Protein AF-A0A970HSN8-F1 (afdb_monomer_lite)

Structure (mmCIF, N/CA/C/O backbone):
data_AF-A0A970HSN8-F1
#
_entry.id   AF-A0A970HSN8-F1
#
loop_
_atom_site.group_PDB
_atom_site.id
_atom_site.type_symbol
_atom_site.label_atom_id
_atom_site.label_alt_id
_atom_site.label_comp_id
_atom_site.label_asym_id
_atom_site.label_entity_id
_atom_site.label_seq_id
_atom_site.pdbx_PDB_ins_code
_atom_site.Cartn_x
_atom_site.Cartn_y
_atom_site.Cartn_z
_atom_site.occupancy
_atom_site.B_iso_or_equiv
_atom_site.auth_seq_id
_atom_site.auth_comp_id
_atom_site.auth_asym_id
_atom_site.auth_atom_id
_atom_site.pdbx_PDB_model_num
ATOM 1 N N . GLU A 1 1 ? 4.667 17.975 -3.256 1.00 88.56 1 GLU A N 1
ATOM 2 C CA . GLU A 1 1 ? 4.090 17.765 -1.903 1.00 88.56 1 GLU A CA 1
ATOM 3 C C . GLU A 1 1 ? 5.202 17.360 -0.934 1.00 88.56 1 GLU A C 1
ATOM 5 O O . GLU A 1 1 ? 6.266 16.979 -1.408 1.00 88.56 1 GLU A O 1
ATOM 10 N N . THR A 1 2 ? 5.005 17.464 0.384 1.00 97.12 2 THR A N 1
ATOM 11 C CA . THR A 1 2 ? 5.980 16.956 1.372 1.00 97.12 2 THR A CA 1
ATOM 12 C C . THR A 1 2 ? 5.805 15.448 1.585 1.00 97.12 2 THR A C 1
ATOM 14 O O . THR A 1 2 ? 4.727 14.904 1.337 1.00 97.12 2 THR A O 1
ATOM 17 N N . HIS A 1 3 ? 6.841 14.769 2.089 1.00 94.12 3 HIS A N 1
ATOM 18 C CA . HIS A 1 3 ? 6.785 13.332 2.402 1.00 94.12 3 HIS A CA 1
ATOM 19 C C . HIS A 1 3 ? 5.695 13.010 3.435 1.00 94.12 3 HIS A C 1
ATOM 21 O O . HIS A 1 3 ? 4.963 12.033 3.294 1.00 94.12 3 HIS A O 1
ATOM 27 N N . GLU A 1 4 ? 5.549 13.858 4.455 1.00 96.50 4 GLU A N 1
ATOM 28 C CA . GLU A 1 4 ? 4.522 13.698 5.484 1.00 96.50 4 GLU A CA 1
ATOM 29 C C . GLU A 1 4 ? 3.107 13.846 4.909 1.00 96.50 4 GLU A C 1
ATOM 31 O O . GLU A 1 4 ? 2.238 13.014 5.183 1.00 96.50 4 GLU A O 1
ATOM 36 N N . ALA A 1 5 ? 2.879 14.862 4.067 1.00 97.88 5 ALA A N 1
ATOM 37 C CA . ALA A 1 5 ? 1.586 15.078 3.424 1.00 97.88 5 ALA A CA 1
ATOM 38 C C . ALA A 1 5 ? 1.210 13.904 2.508 1.00 97.88 5 ALA A C 1
ATOM 40 O O . ALA A 1 5 ? 0.075 13.422 2.562 1.00 97.88 5 ALA A O 1
ATOM 41 N N . LEU A 1 6 ? 2.175 13.397 1.732 1.00 97.69 6 LEU A N 1
ATOM 42 C CA . LEU A 1 6 ? 2.002 12.209 0.898 1.00 97.69 6 LEU A CA 1
ATOM 43 C C . LEU A 1 6 ? 1.642 10.983 1.745 1.00 97.69 6 LEU A C 1
ATOM 45 O O . LEU A 1 6 ? 0.647 10.319 1.458 1.00 97.69 6 LEU A O 1
ATOM 49 N N . ARG A 1 7 ? 2.396 10.706 2.818 1.00 97.56 7 ARG A N 1
ATOM 50 C CA . ARG A 1 7 ? 2.142 9.571 3.720 1.00 97.56 7 ARG A CA 1
ATOM 51 C C . ARG A 1 7 ? 0.753 9.646 4.348 1.00 97.56 7 ARG A C 1
ATOM 53 O O . ARG A 1 7 ? 0.021 8.658 4.329 1.00 97.56 7 ARG A O 1
ATOM 60 N N . LYS A 1 8 ? 0.361 10.814 4.865 1.00 98.19 8 LYS A N 1
ATOM 61 C CA . LYS A 1 8 ? -0.965 11.027 5.464 1.00 98.19 8 LYS A CA 1
ATOM 62 C C . LYS A 1 8 ? -2.081 10.767 4.452 1.00 98.19 8 LYS A C 1
ATOM 64 O O . LYS A 1 8 ? -3.041 10.063 4.760 1.00 98.19 8 LYS A O 1
ATOM 69 N N . ARG A 1 9 ? -1.939 11.298 3.234 1.00 98.12 9 ARG A N 1
ATOM 70 C CA . ARG A 1 9 ? -2.906 11.107 2.145 1.00 98.12 9 ARG A CA 1
ATOM 71 C C . ARG A 1 9 ? -2.982 9.650 1.690 1.00 98.12 9 ARG A C 1
ATOM 73 O O . ARG A 1 9 ? -4.083 9.149 1.473 1.00 98.12 9 ARG A O 1
ATOM 80 N N . ALA A 1 10 ? -1.841 8.974 1.582 1.00 98.19 10 ALA A N 1
ATOM 81 C CA . ALA A 1 10 ? -1.764 7.568 1.207 1.00 98.19 10 ALA A CA 1
ATOM 82 C C . ALA A 1 10 ? -2.496 6.685 2.233 1.00 98.19 10 ALA A C 1
ATOM 84 O O . ALA A 1 10 ? -3.397 5.938 1.869 1.00 98.19 10 ALA A O 1
ATOM 85 N N . VAL A 1 11 ? -2.213 6.835 3.530 1.00 98.25 11 VAL A N 1
ATOM 86 C CA . VAL A 1 11 ? -2.916 6.070 4.577 1.00 98.25 11 VAL A CA 1
ATOM 87 C C . VAL A 1 11 ? -4.424 6.333 4.553 1.00 98.25 11 VAL A C 1
ATOM 89 O O . VAL A 1 11 ? -5.210 5.386 4.561 1.00 98.25 11 VAL A O 1
ATOM 92 N N . ALA A 1 12 ? -4.831 7.602 4.460 1.00 98.44 12 ALA A N 1
ATOM 93 C CA . ALA A 1 12 ? -6.243 7.973 4.470 1.00 98.44 12 ALA A CA 1
ATOM 94 C C . ALA A 1 12 ? -7.027 7.365 3.295 1.00 98.44 12 ALA A C 1
ATOM 96 O O . ALA A 1 12 ? -8.143 6.882 3.489 1.00 98.44 12 ALA A O 1
ATOM 97 N N . VAL A 1 13 ? -6.464 7.361 2.079 1.00 98.19 13 VAL A N 1
ATOM 98 C CA . VAL A 1 13 ? -7.178 6.825 0.909 1.00 98.19 13 VAL A CA 1
ATOM 99 C C . VAL A 1 13 ? -7.329 5.306 0.977 1.00 98.19 13 VAL A C 1
ATOM 101 O O . VAL A 1 13 ? -8.419 4.803 0.717 1.00 98.19 13 VAL A O 1
ATOM 104 N N . PHE A 1 14 ? -6.294 4.571 1.395 1.00 97.88 14 PHE A N 1
ATOM 105 C CA . PHE A 1 14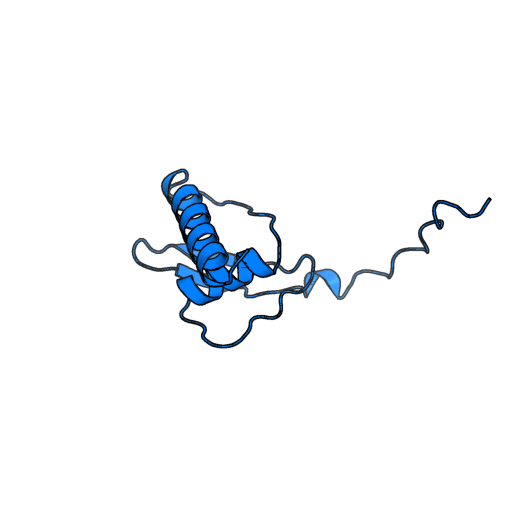 ? -6.380 3.113 1.522 1.00 97.88 14 PHE A CA 1
ATOM 106 C C . PHE A 1 14 ? -7.330 2.685 2.649 1.00 97.88 14 PHE A C 1
ATOM 108 O O . PHE A 1 14 ? -8.093 1.738 2.468 1.00 97.88 14 PHE A O 1
ATOM 115 N N . GLN A 1 15 ? -7.355 3.405 3.778 1.00 97.19 15 GLN A N 1
ATOM 116 C CA . GLN A 1 15 ? -8.339 3.170 4.843 1.00 97.19 15 GLN A CA 1
ATOM 117 C C . GLN A 1 15 ? -9.766 3.436 4.357 1.00 97.19 15 GLN A C 1
ATOM 119 O O . GLN A 1 15 ? -10.632 2.586 4.530 1.00 97.19 15 GLN A O 1
ATOM 124 N N . LYS A 1 16 ? -9.996 4.554 3.656 1.00 98.38 16 LYS A N 1
ATOM 125 C CA . LYS A 1 16 ? -11.302 4.861 3.058 1.00 98.38 16 LYS A CA 1
ATOM 126 C C . LYS A 1 16 ? -11.760 3.774 2.080 1.00 98.38 16 LYS A C 1
ATOM 128 O O . LYS A 1 16 ? -12.927 3.398 2.098 1.00 98.38 16 LYS A O 1
ATOM 133 N N . ILE A 1 17 ? -10.859 3.275 1.229 1.00 97.81 17 ILE A N 1
ATOM 134 C CA . ILE A 1 17 ? -11.157 2.189 0.284 1.00 97.81 17 ILE A CA 1
ATOM 135 C C . ILE A 1 17 ? -11.529 0.908 1.039 1.00 97.81 17 ILE A C 1
ATOM 137 O O . ILE A 1 17 ? -12.561 0.318 0.729 1.00 97.81 17 ILE A O 1
ATOM 141 N N . ARG A 1 18 ? -10.738 0.510 2.044 1.00 96.69 18 ARG A N 1
ATOM 142 C CA . ARG A 1 18 ? -11.016 -0.654 2.901 1.00 96.69 18 ARG A CA 1
ATOM 143 C C . ARG A 1 18 ? -12.390 -0.544 3.566 1.00 96.69 18 ARG A C 1
ATOM 145 O O . ARG A 1 18 ? -13.178 -1.479 3.483 1.00 96.69 18 ARG A O 1
ATOM 152 N N . ASP A 1 19 ? -12.673 0.592 4.200 1.00 97.19 19 ASP A N 1
ATOM 153 C CA . ASP A 1 19 ? -13.891 0.796 4.993 1.00 97.19 19 ASP A CA 1
ATOM 154 C C . ASP A 1 19 ? -15.152 0.824 4.116 1.00 97.19 19 ASP A C 1
ATOM 156 O O . ASP A 1 19 ? -16.219 0.393 4.546 1.00 97.19 19 ASP A O 1
ATOM 160 N N . ALA A 1 20 ? -15.029 1.277 2.865 1.00 98.00 20 ALA A N 1
ATOM 161 C CA . ALA A 1 20 ? -16.124 1.268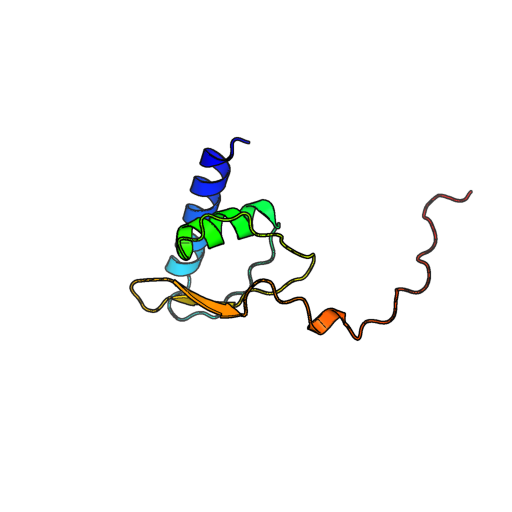 1.897 1.00 98.00 20 ALA A CA 1
ATOM 162 C C . ALA A 1 20 ? -16.408 -0.120 1.284 1.00 98.00 20 ALA A C 1
ATOM 164 O O . ALA A 1 20 ? -17.466 -0.305 0.687 1.00 98.00 20 ALA A O 1
ATOM 165 N N . HIS A 1 21 ? -15.493 -1.087 1.413 1.00 97.12 21 HIS A N 1
ATOM 166 C CA . HIS A 1 21 ? -15.583 -2.394 0.747 1.00 97.12 21 HIS A CA 1
ATOM 167 C C . HIS A 1 21 ? -15.237 -3.551 1.708 1.00 97.12 21 HIS A C 1
ATOM 169 O O . HIS A 1 21 ? -14.274 -4.292 1.475 1.00 97.12 21 HIS A O 1
ATOM 175 N N . PRO A 1 22 ? -15.999 -3.738 2.801 1.00 94.69 22 PRO A N 1
ATOM 176 C CA . PRO A 1 22 ? -15.747 -4.817 3.751 1.00 94.69 22 PRO A CA 1
ATOM 177 C C . PRO A 1 22 ? -15.858 -6.191 3.071 1.00 94.69 22 PRO A C 1
ATOM 179 O O . PRO A 1 22 ? -16.835 -6.480 2.386 1.00 94.69 22 PRO A O 1
ATOM 182 N N . GLY A 1 23 ? -14.837 -7.037 3.244 1.00 93.44 23 GLY A N 1
ATOM 183 C CA . GLY A 1 23 ? -14.764 -8.366 2.618 1.00 93.44 23 GLY A CA 1
ATOM 184 C C . GLY A 1 23 ? -14.528 -8.357 1.100 1.00 93.44 23 GLY A C 1
ATOM 185 O O . GLY A 1 23 ? -14.512 -9.420 0.482 1.00 93.44 23 GLY A O 1
ATOM 186 N N . GLY A 1 24 ? -14.343 -7.182 0.490 1.00 95.62 24 GLY A N 1
ATOM 187 C CA . GLY A 1 24 ? -14.141 -7.039 -0.948 1.00 95.62 24 GLY A CA 1
ATOM 188 C C . GLY A 1 24 ? -12.716 -7.362 -1.403 1.00 95.62 24 GLY A C 1
ATOM 189 O O . GLY A 1 24 ? -11.743 -7.157 -0.676 1.00 95.62 24 GLY A O 1
ATOM 190 N N . ARG A 1 25 ? -12.586 -7.805 -2.660 1.00 97.25 25 ARG A N 1
ATOM 191 C CA . ARG A 1 25 ? -11.306 -7.902 -3.377 1.00 97.25 25 ARG A CA 1
ATOM 192 C C . ARG A 1 25 ? -11.184 -6.717 -4.331 1.00 97.25 25 ARG A C 1
ATOM 194 O O . ARG A 1 25 ? -11.958 -6.610 -5.276 1.00 97.25 25 ARG A O 1
ATOM 201 N N . ILE A 1 26 ? -10.229 -5.829 -4.069 1.00 97.44 26 ILE A N 1
ATOM 202 C CA . ILE A 1 26 ? -10.136 -4.513 -4.713 1.00 97.44 26 ILE A CA 1
ATOM 203 C C . ILE A 1 26 ? -8.819 -4.414 -5.479 1.00 97.44 26 ILE A C 1
ATOM 205 O O . ILE A 1 26 ? -7.764 -4.733 -4.932 1.00 97.44 26 ILE A O 1
ATOM 209 N N . LEU A 1 27 ? -8.875 -3.936 -6.723 1.00 97.94 27 LEU A N 1
ATOM 210 C CA . LEU A 1 27 ? -7.693 -3.557 -7.494 1.00 97.94 27 LEU A CA 1
ATOM 211 C C . LEU A 1 27 ? -7.459 -2.050 -7.352 1.00 97.94 27 LEU A C 1
ATOM 213 O O . LEU A 1 27 ? -8.344 -1.251 -7.653 1.00 97.94 27 LEU A O 1
ATOM 217 N N . VAL A 1 28 ? -6.260 -1.664 -6.916 1.00 97.75 28 VAL A N 1
ATOM 218 C CA . VAL A 1 28 ? -5.836 -0.262 -6.837 1.00 97.75 28 VAL A CA 1
ATOM 219 C C . VAL A 1 28 ? -4.668 -0.060 -7.790 1.00 97.75 28 VAL A C 1
ATOM 221 O O . VAL A 1 28 ? -3.578 -0.572 -7.551 1.00 97.75 28 VAL A O 1
ATOM 224 N N . VAL A 1 29 ? -4.893 0.708 -8.855 1.00 98.06 29 VAL A N 1
ATOM 225 C CA . VAL A 1 29 ? -3.836 1.142 -9.777 1.00 98.06 29 VAL A CA 1
ATOM 226 C C . VAL A 1 29 ? -3.401 2.544 -9.371 1.00 98.06 29 VAL A C 1
ATOM 228 O O . VAL A 1 29 ? -4.218 3.462 -9.296 1.00 98.06 29 VAL A O 1
ATOM 231 N N . ALA A 1 30 ? -2.120 2.704 -9.050 1.00 96.50 30 ALA A N 1
ATOM 232 C CA . ALA A 1 30 ? -1.582 3.945 -8.512 1.00 96.50 30 ALA A CA 1
ATOM 233 C C . ALA A 1 30 ? -0.101 4.121 -8.880 1.00 96.50 30 ALA A C 1
ATOM 235 O O . ALA A 1 30 ? 0.460 3.372 -9.672 1.00 96.50 30 ALA A O 1
ATOM 236 N N . HIS A 1 31 ? 0.524 5.146 -8.299 1.00 96.94 31 HIS A N 1
ATOM 237 C CA . HIS A 1 31 ? 1.924 5.482 -8.533 1.00 96.94 31 HIS A CA 1
ATOM 238 C C . HIS A 1 31 ? 2.811 5.016 -7.377 1.00 96.94 31 HIS A C 1
ATOM 240 O O . HIS A 1 31 ? 2.395 5.018 -6.212 1.00 96.94 31 HIS A O 1
ATOM 246 N N . GLY A 1 32 ? 4.071 4.714 -7.699 1.00 97.00 32 GLY A N 1
ATOM 247 C CA . GLY A 1 32 ? 5.021 4.119 -6.763 1.00 97.00 32 GLY A CA 1
ATOM 248 C C . GLY A 1 32 ? 5.225 4.916 -5.472 1.00 97.00 32 GLY A C 1
ATOM 249 O O . GLY A 1 32 ? 5.227 4.330 -4.397 1.00 97.00 32 GLY A O 1
ATOM 250 N N . ALA A 1 33 ? 5.314 6.250 -5.530 1.00 96.56 33 ALA A N 1
ATOM 251 C CA . ALA A 1 33 ? 5.529 7.068 -4.329 1.00 96.56 33 ALA A CA 1
ATOM 252 C C . ALA A 1 33 ? 4.368 6.971 -3.318 1.00 96.56 33 ALA A C 1
ATOM 254 O O . ALA A 1 33 ? 4.595 6.873 -2.110 1.00 96.56 33 ALA A O 1
ATOM 255 N N . LEU A 1 34 ? 3.124 6.962 -3.808 1.00 97.62 34 LEU A N 1
ATOM 256 C CA . LEU A 1 34 ? 1.930 6.806 -2.976 1.00 97.62 34 LEU A CA 1
ATOM 257 C C . LEU A 1 34 ? 1.864 5.399 -2.375 1.00 97.62 34 LEU A C 1
ATOM 259 O O . LEU A 1 34 ? 1.664 5.261 -1.169 1.00 97.62 34 LEU A O 1
ATOM 263 N N . MET A 1 35 ? 2.057 4.374 -3.209 1.00 97.69 35 MET A N 1
ATOM 264 C CA . MET A 1 35 ? 2.021 2.976 -2.776 1.00 97.69 35 MET A CA 1
ATOM 265 C C . MET A 1 35 ? 3.118 2.681 -1.753 1.00 97.69 35 MET A C 1
ATOM 267 O O . MET A 1 35 ? 2.813 2.182 -0.677 1.00 97.69 35 MET A O 1
ATOM 271 N N . ALA A 1 36 ? 4.365 3.071 -2.028 1.00 97.75 36 ALA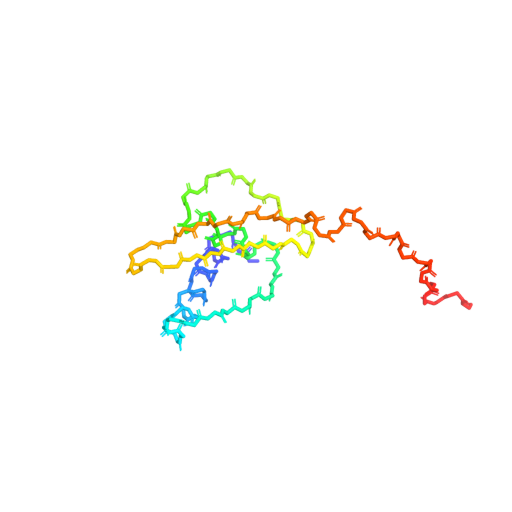 A N 1
ATOM 272 C CA . ALA A 1 36 ? 5.485 2.900 -1.107 1.00 97.75 36 ALA A CA 1
ATOM 273 C C . ALA A 1 36 ? 5.221 3.584 0.243 1.00 97.75 36 ALA A C 1
ATOM 275 O O . ALA A 1 36 ? 5.402 2.963 1.287 1.00 97.75 36 ALA A O 1
ATOM 276 N N . SER A 1 37 ? 4.715 4.823 0.230 1.00 97.94 37 SER A N 1
ATOM 277 C CA . SER A 1 37 ? 4.395 5.557 1.464 1.00 97.94 37 SER A CA 1
ATOM 278 C C . SER A 1 37 ? 3.322 4.854 2.301 1.00 97.94 37 SER A C 1
ATOM 280 O O . SER A 1 37 ? 3.398 4.846 3.531 1.00 97.94 37 SER A O 1
ATOM 282 N N . PHE A 1 38 ? 2.317 4.260 1.649 1.00 98.31 38 PHE A N 1
ATOM 283 C CA . PHE A 1 38 ? 1.306 3.460 2.334 1.00 98.31 38 PHE A CA 1
ATOM 284 C C . PHE A 1 38 ? 1.888 2.153 2.880 1.00 98.31 38 PHE A C 1
ATOM 286 O O . PHE A 1 38 ? 1.685 1.861 4.053 1.00 98.31 38 PHE A O 1
ATOM 293 N N . LEU A 1 39 ? 2.638 1.400 2.071 1.00 98.12 39 LEU A N 1
ATOM 294 C CA . LEU A 1 39 ? 3.235 0.120 2.464 1.00 98.12 39 LEU A CA 1
ATOM 295 C C . LEU A 1 39 ? 4.183 0.272 3.656 1.00 98.12 39 LEU A C 1
ATOM 297 O O . LEU A 1 39 ? 4.081 -0.490 4.613 1.00 98.12 39 LEU A O 1
ATOM 301 N N . GLN A 1 40 ? 5.032 1.303 3.650 1.00 97.88 40 GLN A N 1
ATOM 302 C CA . GLN A 1 40 ? 5.891 1.636 4.788 1.00 97.88 40 GLN A CA 1
ATOM 303 C C . GLN A 1 40 ? 5.081 1.876 6.063 1.00 97.88 40 GLN A C 1
ATOM 305 O O . GLN A 1 40 ? 5.396 1.337 7.120 1.00 97.88 40 GLN A O 1
ATOM 310 N N . ALA A 1 41 ? 3.993 2.645 5.969 1.00 97.50 41 ALA A N 1
ATOM 311 C CA . ALA A 1 41 ? 3.138 2.921 7.116 1.00 97.50 41 ALA A CA 1
ATOM 312 C C . ALA A 1 41 ? 2.343 1.690 7.589 1.00 97.50 41 ALA A C 1
ATOM 314 O O . ALA A 1 41 ? 2.181 1.506 8.792 1.00 97.50 41 ALA A O 1
ATOM 315 N N . ALA A 1 42 ? 1.835 0.874 6.664 1.00 97.25 42 ALA A N 1
ATOM 316 C CA . ALA A 1 42 ? 0.969 -0.266 6.949 1.00 97.25 42 ALA A CA 1
ATOM 317 C C . ALA A 1 42 ? 1.734 -1.481 7.490 1.00 97.25 42 ALA A C 1
ATOM 319 O O . ALA A 1 42 ? 1.202 -2.205 8.327 1.00 97.25 42 ALA A O 1
ATOM 320 N N . LEU A 1 43 ? 2.964 -1.691 7.012 1.00 97.19 43 LEU A N 1
ATOM 321 C CA . LEU A 1 43 ? 3.798 -2.851 7.336 1.00 97.19 43 LEU A CA 1
ATOM 322 C C . LEU A 1 43 ? 4.962 -2.512 8.280 1.00 97.19 43 LEU A C 1
ATOM 324 O O . LEU A 1 43 ? 5.703 -3.405 8.674 1.00 97.19 43 LEU A O 1
ATOM 328 N N . GLY A 1 44 ? 5.139 -1.237 8.642 1.00 96.75 44 GLY A N 1
ATOM 329 C CA . GLY A 1 44 ? 6.226 -0.793 9.520 1.00 96.75 44 GLY A CA 1
ATOM 330 C C . GLY A 1 44 ? 7.614 -0.834 8.871 1.00 96.75 44 GLY A C 1
ATOM 331 O O . GLY A 1 44 ? 8.610 -0.921 9.582 1.00 96.75 44 GLY A O 1
ATOM 332 N N . ILE A 1 45 ? 7.691 -0.782 7.538 1.00 96.94 45 ILE A N 1
ATOM 333 C CA . ILE A 1 45 ? 8.959 -0.798 6.794 1.00 96.94 45 ILE A CA 1
ATOM 334 C C . ILE A 1 45 ? 9.612 0.581 6.902 1.00 96.94 45 ILE A C 1
ATOM 336 O O . ILE A 1 45 ? 8.980 1.601 6.610 1.00 96.94 45 ILE A O 1
ATOM 340 N N . THR A 1 46 ? 10.881 0.616 7.300 1.00 95.56 46 THR A N 1
ATOM 341 C CA . THR A 1 46 ? 11.631 1.871 7.490 1.00 95.56 46 THR A CA 1
ATOM 342 C C . THR A 1 46 ? 12.512 2.209 6.292 1.00 95.56 46 THR A C 1
ATOM 344 O O . THR A 1 46 ? 12.803 3.372 6.012 1.00 95.56 46 THR A O 1
ATOM 347 N N . GLU A 1 47 ? 12.884 1.183 5.542 1.00 95.69 47 GLU A N 1
ATOM 348 C CA . GLU A 1 47 ? 13.720 1.228 4.364 1.00 95.69 47 GLU A CA 1
ATOM 349 C C . GLU A 1 47 ? 12.940 1.774 3.170 1.00 95.69 47 GLU A C 1
ATOM 351 O O . GLU A 1 47 ? 11.716 1.643 3.059 1.00 95.69 47 GLU A O 1
ATOM 356 N N . ARG A 1 48 ? 13.660 2.390 2.231 1.00 94.69 48 ARG A N 1
ATOM 357 C CA . ARG A 1 48 ? 13.061 2.866 0.986 1.00 94.69 48 ARG A CA 1
ATOM 358 C C . ARG A 1 48 ? 12.617 1.675 0.138 1.00 94.69 48 ARG A C 1
ATOM 360 O O . ARG A 1 48 ? 13.436 0.851 -0.251 1.00 94.69 48 ARG A O 1
ATOM 367 N N . ILE A 1 49 ? 11.342 1.662 -0.235 1.00 97.06 49 ILE A N 1
ATOM 368 C CA . ILE A 1 49 ? 10.789 0.690 -1.181 1.00 97.06 49 ILE A CA 1
ATOM 369 C C . ILE A 1 49 ? 11.017 1.208 -2.606 1.00 97.06 49 ILE A C 1
ATOM 371 O O . ILE A 1 49 ? 10.621 2.330 -2.940 1.00 97.06 49 ILE A O 1
ATOM 375 N N . ARG A 1 50 ? 11.659 0.401 -3.456 1.00 96.06 50 ARG A N 1
ATOM 376 C CA . ARG A 1 50 ? 11.737 0.649 -4.900 1.00 96.06 50 ARG A CA 1
ATOM 377 C C . ARG A 1 50 ? 10.534 -0.019 -5.554 1.00 96.06 50 ARG A C 1
ATOM 379 O O . ARG A 1 50 ? 10.428 -1.231 -5.506 1.00 96.06 50 ARG A O 1
ATOM 386 N N . MET A 1 51 ? 9.649 0.779 -6.143 1.00 95.75 51 MET A N 1
ATOM 387 C CA . MET A 1 51 ? 8.485 0.276 -6.870 1.00 95.75 51 MET A CA 1
ATOM 388 C C . MET A 1 51 ? 8.839 0.136 -8.346 1.00 95.75 51 MET A C 1
ATOM 390 O O . MET A 1 51 ? 9.183 1.134 -8.982 1.00 95.75 51 MET A O 1
ATOM 394 N N . GLU A 1 52 ? 8.763 -1.078 -8.876 1.00 94.44 52 GLU A N 1
ATOM 395 C CA . GLU A 1 52 ? 8.838 -1.319 -10.316 1.00 94.44 52 GLU A CA 1
ATOM 396 C C . GLU A 1 52 ? 7.499 -0.978 -10.980 1.00 94.44 52 GLU A C 1
ATOM 398 O O . GLU A 1 52 ? 6.438 -1.033 -10.347 1.00 94.44 52 GLU A O 1
ATOM 403 N N . ASN A 1 53 ? 7.545 -0.567 -12.249 1.00 94.56 53 ASN A N 1
ATOM 404 C CA . ASN A 1 53 ? 6.321 -0.336 -13.010 1.00 94.56 53 ASN A CA 1
ATOM 405 C C . ASN A 1 53 ? 5.554 -1.651 -13.135 1.00 94.56 53 ASN A C 1
ATOM 407 O O . ASN A 1 53 ? 6.163 -2.713 -13.203 1.00 94.56 53 ASN A O 1
ATOM 411 N N . THR A 1 54 ? 4.223 -1.552 -13.100 1.00 95.75 54 THR A N 1
ATOM 412 C CA . THR A 1 54 ? 3.278 -2.683 -13.166 1.00 95.75 54 THR A CA 1
ATOM 413 C C . THR A 1 54 ? 3.470 -3.774 -12.106 1.00 95.75 54 THR A C 1
ATOM 415 O O . THR A 1 54 ? 2.707 -4.736 -12.093 1.00 95.75 54 THR A O 1
ATOM 418 N N . ALA A 1 55 ? 4.389 -3.598 -11.153 1.00 96.69 55 ALA A N 1
ATOM 419 C CA . ALA A 1 55 ? 4.563 -4.513 -10.040 1.00 96.69 55 ALA A CA 1
ATOM 420 C C . ALA A 1 55 ? 3.295 -4.599 -9.185 1.00 96.69 55 ALA A C 1
ATOM 422 O O . ALA A 1 55 ? 2.663 -3.594 -8.839 1.00 96.69 55 ALA A O 1
ATOM 423 N N . CYS A 1 56 ? 2.949 -5.820 -8.804 1.00 97.56 56 CYS A N 1
ATOM 424 C CA . CYS A 1 56 ? 1.775 -6.128 -8.015 1.00 97.56 56 CYS A CA 1
ATOM 425 C C . CYS A 1 56 ? 2.138 -6.274 -6.535 1.00 97.56 56 CYS A C 1
ATOM 427 O O . CYS A 1 56 ? 3.197 -6.766 -6.154 1.00 97.56 56 CYS A O 1
ATOM 429 N N . THR A 1 57 ? 1.244 -5.821 -5.660 1.00 98.06 57 THR A N 1
ATOM 430 C CA . THR A 1 57 ? 1.348 -6.037 -4.213 1.00 98.06 57 THR A CA 1
ATOM 431 C C . THR A 1 57 ? -0.006 -6.496 -3.701 1.00 98.06 57 THR A C 1
ATOM 433 O O . THR A 1 57 ? -1.011 -5.817 -3.918 1.00 98.06 57 THR A O 1
ATOM 436 N N . LEU A 1 58 ? -0.039 -7.656 -3.045 1.00 97.94 58 LEU A N 1
ATOM 437 C CA . LEU A 1 58 ? -1.258 -8.248 -2.510 1.00 97.94 58 LEU A CA 1
ATOM 438 C C . LEU A 1 58 ? -1.293 -8.054 -0.999 1.00 97.94 58 LEU A C 1
ATOM 440 O O . LEU A 1 58 ? -0.550 -8.694 -0.257 1.00 97.94 58 LEU A O 1
ATOM 444 N N . LEU A 1 59 ? -2.184 -7.171 -0.558 1.00 97.56 59 LEU A N 1
ATOM 445 C CA . LEU A 1 59 ? -2.425 -6.903 0.852 1.00 97.56 59 LEU A CA 1
ATOM 446 C C . LEU A 1 59 ? -3.734 -7.534 1.310 1.00 97.56 59 LEU A C 1
ATOM 448 O O . LEU A 1 59 ? -4.726 -7.544 0.579 1.00 97.56 59 LEU A O 1
ATOM 452 N N . ARG A 1 60 ? -3.752 -7.980 2.563 1.00 97.25 60 ARG A N 1
ATOM 453 C CA . ARG A 1 60 ? -4.942 -8.492 3.240 1.00 97.25 60 ARG A CA 1
ATOM 454 C C . ARG A 1 60 ? -5.132 -7.768 4.563 1.00 97.25 60 ARG A C 1
ATOM 456 O O . ARG A 1 60 ? -4.175 -7.535 5.292 1.00 97.25 60 ARG A O 1
ATOM 463 N N . TRP A 1 61 ? -6.371 -7.401 4.863 1.00 97.00 61 TRP A N 1
ATOM 464 C CA . TRP A 1 61 ? -6.751 -6.859 6.164 1.00 97.00 61 TRP A CA 1
ATOM 465 C C . TRP A 1 61 ? -7.385 -7.971 6.999 1.00 97.00 61 TRP A C 1
ATOM 467 O O . TRP A 1 61 ? -8.365 -8.568 6.558 1.00 97.00 61 TRP A O 1
ATOM 477 N N . ASP A 1 62 ? -6.846 -8.247 8.188 1.00 93.56 62 ASP A N 1
ATOM 478 C CA . ASP A 1 62 ? -7.339 -9.321 9.073 1.00 93.56 62 ASP A CA 1
ATOM 479 C C . ASP A 1 62 ? -8.384 -8.855 10.106 1.00 93.56 62 ASP A C 1
ATOM 481 O O . ASP A 1 62 ? -8.813 -9.627 10.959 1.00 93.56 62 ASP A O 1
ATOM 485 N N . GLY A 1 63 ? -8.797 -7.587 10.035 1.00 94.12 63 GLY A N 1
ATOM 486 C CA . GLY A 1 63 ? -9.643 -6.937 11.039 1.00 94.12 63 GLY A CA 1
ATOM 487 C C . GLY A 1 63 ? -8.865 -6.009 11.972 1.00 94.12 63 GLY A C 1
ATOM 488 O O . GLY A 1 63 ? -9.454 -5.086 12.529 1.00 94.12 63 GLY A O 1
ATOM 489 N N . SER A 1 64 ? -7.547 -6.189 12.088 1.00 94.75 64 SER A N 1
ATOM 490 C CA . SER A 1 64 ? -6.690 -5.426 13.004 1.00 94.75 64 SER A CA 1
ATOM 491 C C . SER A 1 64 ? -5.460 -4.812 12.338 1.00 94.75 64 SER A C 1
ATOM 493 O O . SER A 1 64 ? -5.053 -3.703 12.690 1.00 94.75 64 SER A O 1
ATOM 495 N N . ARG A 1 65 ? -4.875 -5.508 11.363 1.00 95.69 65 ARG A N 1
ATOM 496 C CA . ARG A 1 65 ? -3.634 -5.117 10.693 1.00 95.69 65 ARG A CA 1
ATOM 497 C C . ARG A 1 65 ? -3.632 -5.559 9.235 1.00 95.69 65 ARG A C 1
ATOM 499 O O . ARG A 1 65 ? -4.429 -6.394 8.803 1.00 95.69 65 ARG A O 1
ATOM 506 N N . TRP A 1 66 ? -2.696 -4.984 8.490 1.00 97.25 66 TRP A N 1
ATOM 507 C CA . TRP A 1 66 ? -2.379 -5.411 7.136 1.00 97.25 66 TRP A CA 1
ATOM 508 C C . TRP A 1 66 ? -1.349 -6.541 7.169 1.00 97.25 66 TRP A C 1
ATOM 510 O O . TRP A 1 66 ? -0.350 -6.452 7.879 1.00 97.25 66 TRP A O 1
ATOM 520 N N . THR A 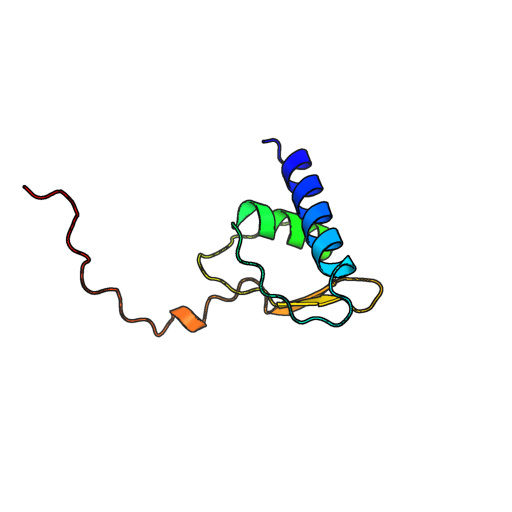1 67 ? -1.573 -7.574 6.366 1.00 97.00 67 THR A N 1
ATOM 521 C CA . THR A 1 67 ? -0.568 -8.568 5.985 1.00 97.00 67 THR A CA 1
ATOM 522 C C . THR A 1 67 ? -0.290 -8.449 4.491 1.00 97.00 67 THR A C 1
ATOM 524 O O . THR A 1 67 ? -1.119 -7.939 3.734 1.00 97.00 67 THR A O 1
ATOM 527 N N . CYS A 1 68 ? 0.891 -8.891 4.069 1.00 97.19 68 CYS A N 1
ATOM 528 C CA . CYS A 1 68 ? 1.338 -8.817 2.685 1.00 97.19 68 CYS A CA 1
ATOM 529 C C . CYS A 1 68 ? 1.663 -10.226 2.192 1.00 97.19 68 CYS A C 1
ATOM 531 O O . CYS A 1 68 ? 2.550 -10.871 2.745 1.00 97.19 68 CYS A O 1
ATOM 533 N N . ASP A 1 69 ? 0.931 -10.688 1.183 1.00 96.50 69 ASP A N 1
ATOM 534 C CA . ASP A 1 69 ? 1.100 -12.022 0.596 1.00 96.50 69 ASP A CA 1
ATOM 535 C C . ASP A 1 69 ? 2.031 -11.986 -0.629 1.00 96.50 69 ASP A C 1
ATOM 537 O O . ASP A 1 69 ? 2.673 -12.977 -0.958 1.00 96.50 69 ASP A O 1
ATOM 541 N N . LEU A 1 70 ? 2.100 -10.836 -1.304 1.00 97.19 70 LEU A N 1
ATOM 542 C CA . LEU A 1 70 ? 2.940 -10.592 -2.475 1.00 97.19 70 LEU A CA 1
ATOM 543 C C . LEU A 1 70 ? 3.447 -9.157 -2.401 1.00 97.19 70 LEU A C 1
ATOM 545 O O . LEU A 1 70 ? 2.637 -8.249 -2.211 1.00 97.19 70 LEU A O 1
ATOM 549 N N . PHE A 1 71 ? 4.750 -8.937 -2.551 1.00 97.44 71 PHE A N 1
ATOM 550 C CA . PHE A 1 71 ? 5.365 -7.632 -2.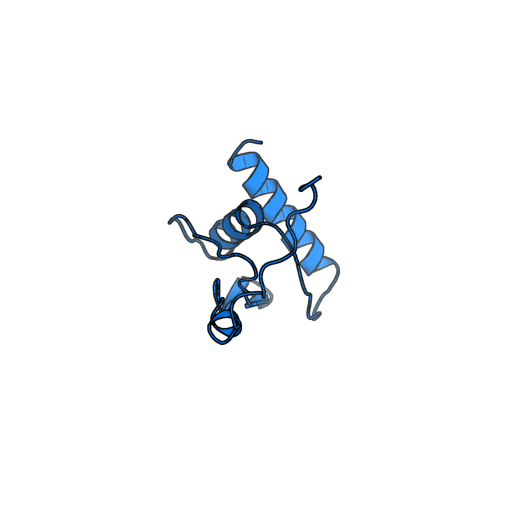326 1.00 97.44 71 PHE A CA 1
ATOM 551 C C . PHE A 1 71 ? 6.162 -7.174 -3.544 1.00 97.44 71 PHE A C 1
ATOM 553 O O . PHE A 1 71 ? 7.186 -7.772 -3.852 1.00 97.44 71 PHE A O 1
ATOM 560 N N . VAL A 1 72 ? 5.697 -6.094 -4.183 1.00 96.69 72 VAL A N 1
ATOM 561 C CA . VAL A 1 72 ? 6.344 -5.443 -5.339 1.00 96.69 72 VAL A CA 1
ATOM 562 C C . VAL A 1 72 ? 6.825 -6.459 -6.386 1.00 96.69 72 VAL A C 1
ATOM 564 O O . VAL A 1 72 ? 7.957 -6.418 -6.850 1.00 96.69 72 VAL A O 1
ATOM 567 N N . ASP A 1 73 ? 5.951 -7.396 -6.738 1.00 96.94 73 ASP A N 1
ATOM 568 C CA . ASP A 1 73 ? 6.265 -8.483 -7.657 1.00 96.94 73 ASP A CA 1
ATOM 569 C C . ASP A 1 73 ? 5.989 -8.073 -9.105 1.00 96.94 73 ASP A C 1
ATOM 571 O O . ASP A 1 73 ? 4.858 -7.739 -9.471 1.00 96.94 73 ASP A O 1
ATOM 575 N N . ALA A 1 74 ? 7.033 -8.103 -9.925 1.00 95.69 74 ALA A N 1
ATOM 576 C CA . ALA A 1 74 ? 6.973 -7.846 -11.358 1.00 95.69 74 ALA A CA 1
ATOM 577 C C . ALA A 1 74 ? 7.344 -9.089 -12.186 1.00 95.69 74 ALA A C 1
ATOM 579 O O . ALA A 1 74 ? 7.544 -8.967 -13.388 1.00 95.69 74 ALA A O 1
ATOM 580 N N . SER A 1 75 ? 7.399 -10.280 -11.572 1.00 94.06 75 SER A N 1
ATOM 581 C CA . SER A 1 75 ? 7.826 -11.523 -12.239 1.00 94.06 75 SER A CA 1
ATOM 582 C C . SER A 1 75 ? 6.996 -11.866 -13.481 1.00 94.06 75 SER A C 1
ATOM 584 O O . SER A 1 75 ? 7.518 -12.395 -14.454 1.00 94.06 75 SER A O 1
ATOM 586 N N . HIS A 1 76 ? 5.719 -11.467 -13.519 1.00 91.94 76 HIS A N 1
ATOM 587 C CA . HIS A 1 76 ? 4.860 -11.605 -14.703 1.00 91.94 76 HIS A CA 1
ATOM 588 C C . HIS A 1 76 ? 5.347 -10.835 -15.948 1.00 91.94 76 HIS A C 1
ATOM 590 O O . HIS A 1 76 ? 4.783 -11.015 -17.025 1.00 91.94 76 HIS A O 1
ATOM 596 N N . LEU A 1 77 ? 6.335 -9.947 -15.803 1.00 91.50 77 LEU A N 1
ATOM 597 C CA . LEU A 1 77 ? 6.956 -9.215 -16.905 1.00 91.50 77 LEU A CA 1
ATOM 598 C C . LEU A 1 77 ? 8.204 -9.913 -17.456 1.00 91.50 77 LEU A C 1
ATOM 600 O O . LEU A 1 77 ? 8.670 -9.519 -18.520 1.00 91.50 77 LEU A O 1
ATOM 604 N N . GLU A 1 78 ? 8.766 -10.902 -16.752 1.00 88.44 78 GLU A N 1
ATOM 605 C CA . GLU A 1 78 ? 10.034 -11.548 -17.136 1.00 88.44 78 GLU A CA 1
ATOM 606 C C . GLU A 1 78 ? 9.938 -12.267 -18.488 1.00 88.44 78 GLU A C 1
ATOM 608 O O . GLU A 1 78 ? 10.919 -12.316 -19.227 1.00 88.44 78 GLU A O 1
ATOM 613 N N . ASP A 1 79 ? 8.741 -12.741 -18.840 1.00 83.75 79 ASP A N 1
ATOM 614 C CA . ASP A 1 79 ? 8.453 -13.429 -20.102 1.00 83.75 79 ASP A CA 1
ATOM 615 C C . ASP A 1 79 ? 7.928 -12.490 -21.204 1.00 83.75 79 ASP A C 1
ATOM 617 O O . ASP A 1 79 ? 7.544 -12.953 -22.282 1.00 83.75 79 ASP A O 1
ATOM 621 N N . LEU A 1 80 ? 7.856 -11.175 -20.959 1.00 80.94 80 LEU A N 1
ATOM 622 C CA . LEU A 1 80 ? 7.415 -10.243 -21.992 1.00 80.94 80 LEU A CA 1
ATOM 623 C C . LEU A 1 80 ? 8.522 -10.047 -23.021 1.00 80.94 80 LEU A C 1
ATOM 625 O O . LEU A 1 80 ? 9.604 -9.541 -22.716 1.00 80.94 80 LEU A O 1
ATOM 629 N N . GLU A 1 81 ? 8.213 -10.392 -24.269 1.00 73.88 81 GLU A N 1
ATOM 630 C CA . GLU A 1 81 ? 9.036 -9.969 -25.392 1.00 73.88 81 GLU A CA 1
ATOM 631 C C . GLU A 1 81 ? 9.118 -8.433 -25.401 1.00 73.88 81 GLU A C 1
ATOM 633 O O . GLU A 1 81 ? 8.113 -7.754 -25.139 1.00 73.88 81 GLU A O 1
ATOM 638 N N . PRO A 1 82 ? 10.307 -7.857 -25.662 1.00 69.00 82 PRO A N 1
ATOM 639 C CA . PRO A 1 82 ? 10.432 -6.418 -25.783 1.00 69.00 82 PRO A CA 1
ATOM 640 C C . PRO A 1 82 ? 9.447 -5.923 -26.847 1.00 69.00 82 PRO A C 1
ATOM 642 O O . PRO A 1 82 ? 9.290 -6.582 -27.878 1.00 69.00 82 PRO A O 1
ATOM 645 N N . PRO A 1 83 ? 8.764 -4.789 -26.608 1.00 67.88 83 PRO A N 1
ATOM 646 C CA . PRO A 1 83 ? 7.822 -4.269 -27.581 1.00 67.88 83 PRO A CA 1
ATOM 647 C C . PRO A 1 83 ? 8.537 -4.080 -28.919 1.00 67.88 83 PRO A C 1
ATOM 649 O O . PRO A 1 83 ? 9.631 -3.511 -28.963 1.00 67.88 83 PRO A O 1
ATOM 652 N N . GLU A 1 84 ? 7.905 -4.550 -29.996 1.00 72.44 84 GLU A N 1
ATOM 653 C CA . GLU A 1 84 ? 8.259 -4.153 -31.358 1.00 72.44 84 GLU A CA 1
ATOM 654 C C . GLU A 1 84 ? 8.334 -2.618 -31.368 1.00 72.44 84 GLU A C 1
ATOM 656 O O . GLU A 1 84 ? 7.437 -1.973 -30.813 1.00 72.44 84 GLU A O 1
ATOM 661 N N . GLU A 1 85 ? 9.435 -2.039 -31.868 1.00 70.12 85 GLU A N 1
ATOM 662 C CA . GLU A 1 85 ? 9.709 -0.600 -31.764 1.00 70.12 85 GLU A CA 1
ATOM 663 C C . GLU A 1 85 ? 8.454 0.209 -32.114 1.00 70.12 85 GLU A C 1
ATOM 665 O O . GLU A 1 85 ? 8.004 0.233 -33.262 1.00 70.12 85 GLU A O 1
ATOM 670 N N . LEU A 1 86 ? 7.856 0.859 -31.108 1.00 67.75 86 LEU A N 1
ATOM 671 C CA . LEU A 1 86 ? 6.697 1.704 -31.350 1.00 67.75 86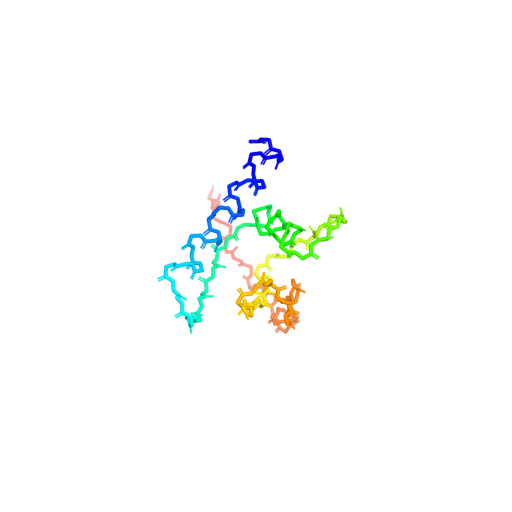 LEU A CA 1
ATOM 672 C C . LEU A 1 86 ? 7.153 2.854 -32.253 1.00 67.75 86 LEU A C 1
ATOM 674 O O . LEU A 1 86 ? 8.160 3.497 -31.932 1.00 67.75 86 LEU A O 1
ATOM 678 N N . PRO A 1 87 ? 6.441 3.142 -33.357 1.00 65.94 87 PRO A N 1
ATOM 679 C CA . PRO A 1 87 ? 6.815 4.229 -34.242 1.00 65.94 87 PRO A CA 1
ATOM 680 C C . PRO A 1 87 ? 6.935 5.517 -33.429 1.00 65.94 87 PRO A C 1
ATOM 682 O O . PRO A 1 87 ? 6.022 5.895 -32.688 1.00 65.94 87 PRO A O 1
ATOM 685 N N . ILE A 1 88 ? 8.091 6.172 -33.544 1.00 70.94 88 ILE A N 1
ATOM 686 C CA . ILE A 1 88 ? 8.351 7.442 -32.876 1.00 70.94 88 ILE A CA 1
ATOM 687 C C . ILE A 1 88 ? 7.352 8.448 -33.450 1.00 70.94 88 ILE A C 1
ATOM 689 O O . ILE A 1 88 ? 7.450 8.846 -34.612 1.00 70.94 88 ILE A O 1
ATOM 693 N N . ALA A 1 89 ? 6.365 8.843 -32.648 1.00 59.06 89 ALA A N 1
ATOM 694 C CA . ALA A 1 89 ? 5.435 9.893 -33.030 1.00 59.06 89 ALA A CA 1
ATOM 695 C C . ALA A 1 89 ? 6.224 11.201 -33.214 1.00 59.06 89 ALA A C 1
ATOM 697 O O . ALA A 1 89 ? 6.706 11.773 -32.236 1.00 59.06 89 ALA A O 1
ATOM 698 N N . GLY A 1 90 ? 6.370 11.649 -34.465 1.00 59.09 90 GLY A N 1
ATOM 699 C CA . GLY A 1 90 ? 7.014 12.921 -34.809 1.00 59.09 90 GLY A CA 1
ATOM 700 C C . GLY A 1 90 ? 8.251 12.849 -35.709 1.00 59.09 90 GLY A C 1
ATOM 701 O O . GLY A 1 90 ? 8.968 13.840 -35.784 1.00 59.09 90 GLY A O 1
ATOM 702 N N . ALA A 1 91 ? 8.520 11.728 -36.386 1.00 54.41 91 ALA A N 1
ATOM 703 C CA . ALA A 1 91 ? 9.452 11.712 -37.517 1.00 54.41 91 ALA A CA 1
ATOM 704 C C . ALA A 1 91 ? 8.728 12.117 -38.819 1.00 54.41 91 ALA A C 1
ATOM 706 O O . ALA A 1 91 ? 8.404 11.264 -39.641 1.00 54.41 91 ALA A O 1
ATOM 707 N N . GLU A 1 92 ? 8.458 13.415 -38.975 1.00 49.28 92 GLU A N 1
ATOM 708 C CA . GLU A 1 92 ? 8.271 14.081 -40.277 1.00 49.28 92 GLU A CA 1
ATOM 709 C C . GLU A 1 92 ? 9.252 15.252 -40.388 1.00 49.28 92 GLU A C 1
ATOM 711 O O . GLU A 1 92 ? 9.402 15.992 -39.386 1.00 49.28 92 GLU A O 1
#

Radius of gyration: 16.55 Å; chains: 1; bounding box: 30×31×53 Å

Secondary structure (DSSP, 8-state):
--HHHHHHHHHHHHHHHHHHSTT--------HHHHHHHHHHHHT--SPP-PPTT-EEEEEE-SSSEEEEEEEE-GGGTTPPPPP----TT--

Sequence (92 aa):
ETHEALRKRAVAVFQKIRDAHPGGRILVVAHGALMASFLQAALGITERIRMENTACTLLRWDGSRWTCDLFVDASHLEDLEPPEELPIAGAE

Foldseek 3Di:
DDLVVLLVVLQVVVVVVCVVAPVDDDDDDDDDSSVQSPCCVQVVPPDGDDADPPFDWDWDDPPDGIDTPGDNHPVVCVPDDDDDPDPDPDPD

pLDDT: mean 92.08, std 11.17, range [49.28, 98.44]